Protein AF-A0A644ZXP4-F1 (afdb_monomer_lite)

pLDDT: mean 94.57, std 6.08, range [64.25, 98.81]

Organism: NCBI:txid1076179

Sequence (143 aa):
MRFCVENMYPWRTPAGEYQAYLPTWDPTDEPYEHLTLDLSHAATAQVRSLDLVRAWGDRLQHLHLTDGLGSFRDEHLAPGAGNQQAAEVLAHVLAHGYTGDLCLEMNTRSAGSRAGRERLLVDALAWTRDRVAASREVATRRS

Radius of gyration: 15.67 Å; chains: 1; bounding box: 42×40×40 Å

Structure (mmCIF, N/CA/C/O backbone):
data_AF-A0A644ZXP4-F1
#
_entry.id   AF-A0A644ZXP4-F1
#
loop_
_atom_site.group_PDB
_atom_site.id
_atom_site.type_symbol
_atom_site.label_atom_id
_atom_site.label_alt_id
_atom_site.label_comp_id
_atom_site.label_asym_id
_atom_site.label_entity_id
_atom_site.label_seq_id
_atom_site.pdbx_PDB_ins_code
_atom_site.Cartn_x
_atom_site.Cartn_y
_atom_site.Cartn_z
_atom_site.occupancy
_atom_site.B_iso_or_equiv
_atom_site.auth_seq_id
_atom_site.auth_comp_id
_atom_site.auth_asym_id
_atom_site.auth_atom_id
_atom_site.pdbx_PDB_model_num
ATOM 1 N N . MET A 1 1 ? -3.759 -12.521 18.458 1.00 78.56 1 MET A N 1
ATOM 2 C CA . MET A 1 1 ? -2.863 -12.490 17.283 1.00 78.56 1 MET A CA 1
ATOM 3 C C . MET A 1 1 ? -3.727 -12.737 16.058 1.00 78.56 1 MET A C 1
ATOM 5 O O . MET A 1 1 ? -4.546 -13.642 16.134 1.00 78.56 1 MET A O 1
ATOM 9 N N . ARG A 1 2 ? -3.615 -11.908 15.013 1.00 91.88 2 ARG A N 1
ATOM 10 C CA . ARG A 1 2 ? -4.359 -12.056 13.747 1.00 91.88 2 ARG A CA 1
ATOM 11 C C . ARG A 1 2 ? -3.446 -12.697 12.702 1.00 91.88 2 ARG A C 1
ATOM 13 O O . ARG A 1 2 ? -2.251 -12.412 12.703 1.00 91.88 2 ARG A O 1
ATOM 20 N N . PHE A 1 3 ? -4.004 -13.535 11.835 1.00 95.62 3 PHE A N 1
ATOM 21 C CA . PHE A 1 3 ? -3.316 -14.069 10.659 1.00 95.62 3 PHE A CA 1
ATOM 22 C C . PHE A 1 3 ? -3.970 -13.474 9.419 1.00 95.62 3 PHE A C 1
ATOM 24 O O . PHE A 1 3 ? -5.123 -13.788 9.139 1.00 95.62 3 PHE A O 1
ATOM 31 N N . CYS A 1 4 ? -3.251 -12.594 8.728 1.00 97.69 4 CYS A N 1
ATOM 32 C CA . CYS A 1 4 ? -3.745 -11.903 7.545 1.00 97.69 4 CYS A CA 1
ATOM 33 C C . CYS A 1 4 ? -3.147 -12.555 6.296 1.00 97.69 4 CYS A C 1
ATOM 35 O O . CYS A 1 4 ? -1.924 -12.632 6.181 1.00 97.69 4 CYS A O 1
ATOM 37 N N . VAL A 1 5 ? -3.995 -13.052 5.395 1.00 98.12 5 VAL A N 1
ATOM 38 C CA . VAL A 1 5 ? -3.545 -13.641 4.126 1.00 98.12 5 VAL A CA 1
ATOM 39 C C . VAL A 1 5 ? -3.383 -12.537 3.092 1.00 98.12 5 VAL A C 1
ATOM 41 O O . VAL A 1 5 ? -4.303 -11.757 2.862 1.00 98.12 5 VAL A O 1
ATOM 44 N N . GLU A 1 6 ? -2.202 -12.457 2.495 1.00 98.31 6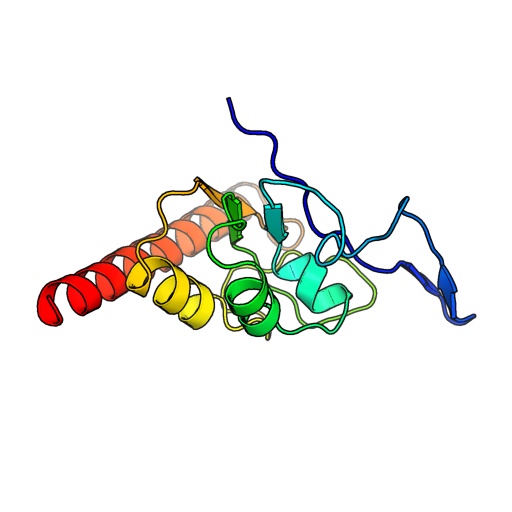 GLU A N 1
ATOM 45 C CA . GLU A 1 6 ? -1.842 -11.424 1.530 1.00 98.31 6 GLU A CA 1
ATOM 46 C C . GLU A 1 6 ? -2.302 -11.773 0.111 1.00 98.31 6 GLU A C 1
ATOM 48 O O . GLU A 1 6 ? -2.212 -12.935 -0.296 1.00 98.31 6 GLU A O 1
ATOM 53 N N . ASN A 1 7 ? -2.772 -10.783 -0.660 1.00 98.06 7 ASN A N 1
ATOM 54 C CA . ASN A 1 7 ? -2.868 -10.969 -2.108 1.00 98.06 7 ASN A CA 1
ATOM 55 C C . ASN A 1 7 ? -1.472 -11.061 -2.705 1.00 98.06 7 ASN A C 1
ATOM 57 O O . ASN A 1 7 ? -0.650 -10.175 -2.515 1.00 98.06 7 ASN A O 1
ATOM 61 N N . MET A 1 8 ? -1.240 -12.094 -3.498 1.00 96.44 8 MET A N 1
ATOM 62 C CA . MET A 1 8 ? -0.051 -12.197 -4.334 1.00 96.44 8 MET A CA 1
ATOM 63 C C . MET A 1 8 ? -0.364 -11.603 -5.715 1.00 96.44 8 MET A C 1
ATOM 65 O O . MET A 1 8 ? -1.253 -10.765 -5.874 1.00 96.44 8 MET A O 1
ATOM 69 N N . TYR A 1 9 ? 0.357 -12.040 -6.742 1.00 93.38 9 TYR A N 1
ATOM 70 C CA . TYR A 1 9 ? 0.155 -11.607 -8.120 1.00 93.38 9 TYR A CA 1
ATOM 71 C C . TYR A 1 9 ? 0.301 -12.782 -9.091 1.00 93.38 9 TYR A C 1
ATOM 73 O O . TYR A 1 9 ? 1.053 -13.718 -8.825 1.00 93.38 9 TYR A O 1
ATOM 81 N N . PRO A 1 10 ? -0.378 -12.769 -10.246 1.00 91.19 10 PRO A N 1
ATOM 82 C CA . PRO A 1 10 ? -0.187 -13.795 -11.260 1.00 91.19 10 PRO A CA 1
ATOM 83 C C . PRO A 1 10 ? 1.228 -13.717 -11.843 1.00 91.19 10 PRO A C 1
ATOM 85 O O . PRO A 1 10 ? 1.742 -12.639 -12.152 1.00 91.19 10 PRO A O 1
ATOM 88 N N . TRP A 1 11 ? 1.856 -14.873 -12.051 1.00 88.81 11 TRP A N 1
ATOM 89 C CA . TRP A 1 11 ? 3.129 -14.932 -12.762 1.00 88.81 11 TRP A CA 1
ATOM 90 C C . TRP A 1 11 ? 2.852 -14.890 -14.254 1.00 88.81 11 TRP A C 1
ATOM 92 O O . TRP A 1 11 ? 2.115 -15.729 -14.766 1.00 88.81 11 TRP A O 1
ATOM 102 N N . ARG A 1 12 ? 3.449 -13.936 -14.969 1.00 84.31 12 ARG A N 1
ATOM 103 C CA . ARG A 1 12 ? 3.250 -13.799 -16.416 1.00 84.31 12 ARG A CA 1
ATOM 104 C C . ARG A 1 12 ? 4.517 -14.107 -17.186 1.00 84.31 12 ARG A C 1
ATOM 106 O O . ARG A 1 12 ? 5.601 -13.626 -16.867 1.00 84.31 12 ARG A O 1
ATOM 113 N N . THR A 1 13 ? 4.349 -14.875 -18.251 1.00 78.56 13 THR A N 1
ATOM 114 C CA . THR A 1 13 ? 5.369 -15.135 -19.266 1.00 78.56 13 THR A CA 1
ATOM 115 C C . THR A 1 13 ? 4.815 -14.741 -20.635 1.00 78.56 13 THR A C 1
ATOM 117 O O . THR A 1 13 ? 3.598 -14.615 -20.785 1.00 78.56 13 THR A O 1
ATOM 120 N N . PRO A 1 14 ? 5.656 -14.609 -21.676 1.00 76.31 14 PRO A N 1
ATOM 121 C CA . PRO A 1 14 ? 5.156 -14.443 -23.041 1.00 76.31 14 PRO A CA 1
ATOM 122 C C . PRO A 1 14 ? 4.195 -15.558 -23.498 1.00 76.31 14 PRO A C 1
ATOM 124 O O . PRO A 1 14 ? 3.433 -15.348 -24.434 1.00 76.31 14 PRO A O 1
ATOM 127 N N . ALA A 1 15 ? 4.226 -16.730 -22.850 1.00 80.25 15 ALA A N 1
ATOM 128 C CA . ALA A 1 15 ? 3.370 -17.875 -23.156 1.00 80.25 15 ALA A CA 1
ATOM 129 C C . ALA A 1 15 ? 2.044 -17.898 -22.367 1.00 80.25 15 ALA A C 1
ATOM 131 O O . ALA A 1 15 ? 1.224 -18.781 -22.604 1.00 80.25 15 ALA A O 1
ATOM 132 N N . GLY A 1 16 ? 1.825 -16.953 -21.445 1.00 78.44 16 GLY A N 1
ATOM 133 C CA . GLY A 1 16 ? 0.605 -16.857 -20.640 1.00 78.44 16 GLY A CA 1
ATOM 134 C C . GLY A 1 16 ? 0.863 -16.691 -19.144 1.00 78.44 16 GLY A C 1
ATOM 135 O O . GLY A 1 16 ? 1.998 -16.469 -18.704 1.00 78.44 16 GLY A O 1
ATOM 136 N N . GLU A 1 17 ? -0.216 -16.788 -18.370 1.00 79.88 17 GLU A N 1
ATOM 137 C CA . GLU A 1 17 ? -0.194 -16.728 -16.907 1.00 79.88 17 GLU A CA 1
ATOM 138 C C . GLU A 1 17 ? 0.057 -18.117 -16.300 1.00 79.88 17 GLU A C 1
ATOM 140 O O . GLU A 1 17 ? -0.456 -19.127 -16.782 1.00 79.88 17 GLU A O 1
ATOM 145 N N . TYR A 1 18 ? 0.855 -18.167 -15.237 1.00 82.56 18 TYR A N 1
ATOM 146 C CA . TYR A 1 18 ? 1.196 -19.375 -14.496 1.00 82.56 18 TYR A CA 1
ATOM 147 C C . TYR A 1 18 ? 0.690 -19.267 -13.056 1.00 82.56 18 TYR A C 1
ATOM 149 O O . TYR A 1 18 ? 0.977 -18.295 -12.350 1.00 82.56 18 TYR A O 1
ATOM 157 N N . GLN A 1 19 ? -0.043 -20.286 -12.603 1.00 80.44 19 GLN A N 1
ATOM 158 C CA . GLN A 1 19 ? -0.540 -20.366 -11.233 1.00 80.44 19 GLN A CA 1
ATOM 159 C C . GLN A 1 19 ? 0.588 -20.807 -10.291 1.00 80.44 19 GLN A C 1
ATOM 161 O O . GLN A 1 19 ? 0.809 -21.993 -10.059 1.00 80.44 19 GLN A O 1
ATOM 166 N N . ALA A 1 20 ? 1.320 -19.828 -9.758 1.00 86.50 20 ALA A N 1
ATOM 167 C CA . ALA A 1 20 ? 2.410 -20.056 -8.808 1.00 86.50 20 ALA A CA 1
ATOM 168 C C . ALA A 1 20 ? 1.940 -20.202 -7.348 1.00 86.50 20 ALA A C 1
ATOM 170 O O . ALA A 1 20 ? 2.723 -20.621 -6.497 1.00 86.50 20 ALA A O 1
ATOM 171 N N . TYR A 1 21 ? 0.678 -19.867 -7.061 1.00 89.56 21 TYR A N 1
ATOM 172 C CA . TYR A 1 21 ? 0.118 -19.806 -5.712 1.00 89.56 21 TYR A CA 1
ATOM 173 C C . TYR A 1 21 ? -1.129 -20.682 -5.603 1.00 89.56 21 TYR A C 1
ATOM 175 O O . TYR A 1 21 ? -1.973 -20.695 -6.502 1.00 89.56 21 TYR A O 1
ATOM 183 N N . LEU A 1 22 ? -1.237 -21.403 -4.487 1.00 87.88 22 LEU A N 1
ATOM 184 C CA . LEU A 1 22 ? -2.412 -22.191 -4.127 1.00 87.88 22 LEU A CA 1
ATOM 185 C C . LEU A 1 22 ? -3.111 -21.560 -2.912 1.00 87.88 22 LEU A C 1
ATOM 187 O O . LEU A 1 22 ? -2.413 -21.136 -1.991 1.00 87.88 22 LEU A O 1
ATOM 191 N N . PRO A 1 23 ? -4.456 -21.561 -2.864 1.00 91.81 23 PRO A N 1
ATOM 192 C CA . PRO A 1 23 ? -5.363 -21.979 -3.941 1.00 91.81 23 PRO A CA 1
ATOM 193 C C . PRO A 1 23 ? -5.395 -20.981 -5.110 1.00 91.81 23 PRO A C 1
ATOM 195 O O . PRO A 1 23 ? -5.635 -21.377 -6.245 1.00 91.81 23 PRO A O 1
ATOM 198 N N . THR A 1 24 ? -5.085 -19.713 -4.853 1.00 93.25 24 THR A N 1
ATOM 199 C CA . THR A 1 24 ? -5.085 -18.615 -5.825 1.00 93.25 24 THR A CA 1
ATOM 200 C C . THR A 1 24 ? -4.150 -17.504 -5.333 1.00 93.25 24 THR A C 1
ATOM 202 O O . THR A 1 24 ? -3.733 -17.505 -4.176 1.00 93.25 24 THR A O 1
ATOM 205 N N . TRP A 1 25 ? -3.785 -16.571 -6.212 1.00 95.00 25 TRP A N 1
ATOM 206 C CA . TRP A 1 25 ? -3.067 -15.352 -5.827 1.00 95.00 25 TRP A CA 1
ATOM 207 C C . TRP A 1 25 ? -4.005 -14.293 -5.223 1.00 95.00 25 TRP A C 1
ATOM 209 O O . TRP A 1 25 ? -3.537 -13.431 -4.485 1.00 95.00 25 TRP A O 1
ATOM 219 N N . ASP A 1 26 ? -5.305 -14.357 -5.531 1.00 96.44 26 ASP A N 1
ATOM 220 C CA . ASP A 1 26 ? -6.330 -13.431 -5.042 1.00 96.44 26 ASP A CA 1
ATOM 221 C C . ASP A 1 26 ? -7.182 -14.093 -3.944 1.00 96.44 26 ASP A C 1
ATOM 223 O O . ASP A 1 26 ? -8.039 -14.918 -4.262 1.00 96.44 26 ASP A O 1
ATOM 227 N N . PRO A 1 27 ? -6.998 -13.747 -2.659 1.00 97.31 27 PRO A N 1
ATOM 228 C CA . PRO A 1 27 ? -7.737 -14.352 -1.556 1.00 97.31 27 PRO A CA 1
ATOM 229 C C . PRO A 1 27 ? -9.162 -13.793 -1.383 1.00 97.31 27 PRO A C 1
ATOM 231 O O . PRO A 1 27 ? -9.807 -14.107 -0.379 1.00 97.31 27 PRO A O 1
ATOM 234 N N . THR A 1 28 ? -9.664 -12.956 -2.304 1.00 97.44 28 THR A N 1
ATOM 235 C CA . THR A 1 28 ? -10.973 -12.285 -2.184 1.00 97.44 28 THR A CA 1
ATOM 236 C C . THR A 1 28 ? -12.108 -13.262 -1.873 1.00 97.44 28 THR A C 1
ATOM 238 O O . THR A 1 28 ? -12.856 -13.037 -0.917 1.00 97.44 28 THR A O 1
ATOM 241 N N . ASP A 1 29 ? -12.197 -14.362 -2.621 1.00 96.88 29 ASP A N 1
ATOM 242 C CA . ASP A 1 29 ? -13.276 -15.353 -2.493 1.00 96.88 29 ASP A CA 1
ATOM 243 C C . ASP A 1 29 ? -12.950 -16.487 -1.504 1.00 96.88 29 ASP A C 1
ATOM 245 O O . ASP A 1 29 ? -13.779 -17.362 -1.248 1.00 96.88 29 ASP A O 1
ATOM 249 N N . GLU A 1 30 ? -11.754 -16.470 -0.913 1.00 97.25 30 GLU A N 1
ATOM 250 C CA . GLU A 1 30 ? -11.313 -17.489 0.037 1.00 97.25 30 GLU A CA 1
ATOM 251 C C . GLU A 1 30 ? -11.859 -17.215 1.450 1.00 97.25 30 GLU A C 1
ATOM 253 O O . GLU A 1 30 ? -12.013 -16.053 1.846 1.00 97.25 30 GLU A O 1
ATOM 258 N N . PRO A 1 31 ? -12.112 -18.253 2.273 1.00 96.44 31 PRO A N 1
ATOM 259 C CA . PRO A 1 31 ? -12.764 -18.125 3.580 1.00 96.44 31 PRO A CA 1
ATOM 260 C C . PRO A 1 31 ? -11.820 -17.618 4.693 1.00 96.44 31 PRO A C 1
ATOM 262 O O . PRO A 1 31 ? -11.917 -18.045 5.844 1.00 96.44 31 PRO A O 1
ATOM 265 N N . TYR A 1 32 ? -10.889 -16.718 4.368 1.00 97.12 32 TYR A N 1
ATOM 266 C CA . TYR A 1 32 ? -9.978 -16.105 5.334 1.00 97.12 32 TYR A CA 1
ATOM 267 C C . TYR A 1 32 ? -10.626 -14.911 6.038 1.00 97.12 32 TYR A C 1
ATOM 269 O O . TYR A 1 32 ? -11.163 -14.004 5.395 1.00 97.12 32 TYR A O 1
ATOM 277 N N . GLU A 1 33 ? -10.527 -14.897 7.367 1.00 97.25 33 GLU A N 1
ATOM 278 C CA . GLU A 1 33 ? -11.112 -13.856 8.220 1.00 97.25 33 GLU A CA 1
ATOM 279 C C . GLU A 1 33 ? -10.402 -12.504 8.075 1.00 97.25 33 GLU A C 1
ATOM 281 O O . GLU A 1 33 ? -11.042 -11.454 8.119 1.00 97.25 33 GLU A O 1
ATOM 286 N N . HIS A 1 34 ? -9.081 -12.522 7.895 1.00 98.31 34 HIS A N 1
ATOM 287 C CA . HIS A 1 34 ? -8.266 -11.318 7.799 1.00 98.31 34 HIS A CA 1
ATOM 288 C C . HIS A 1 34 ? -7.372 -11.371 6.566 1.00 98.31 34 HIS A C 1
ATOM 290 O O . HIS A 1 34 ? -6.790 -12.412 6.250 1.00 98.31 34 HIS A O 1
ATOM 296 N N . LEU A 1 35 ? -7.237 -10.230 5.904 1.00 98.62 35 LEU A N 1
ATOM 297 C CA . LEU A 1 35 ? -6.502 -10.074 4.660 1.00 98.62 35 LEU A CA 1
ATOM 298 C C . LEU A 1 35 ? -5.465 -8.955 4.774 1.00 98.62 35 LEU A C 1
ATOM 300 O O . LEU A 1 35 ? -5.685 -7.949 5.465 1.00 98.62 35 LEU A O 1
ATOM 304 N N . THR A 1 36 ? -4.346 -9.159 4.081 1.00 98.69 36 THR A N 1
ATOM 305 C CA . THR A 1 36 ? -3.322 -8.144 3.830 1.00 98.69 36 THR A CA 1
ATOM 306 C C . THR A 1 36 ? -3.451 -7.669 2.393 1.00 98.69 36 THR A C 1
ATOM 308 O O . THR A 1 36 ? -3.462 -8.495 1.482 1.00 98.69 36 THR A O 1
ATOM 311 N N . LEU A 1 37 ? -3.553 -6.358 2.182 1.00 98.81 37 LEU A N 1
ATOM 312 C CA . LEU A 1 37 ? -3.476 -5.786 0.839 1.00 98.81 37 LEU A CA 1
ATOM 313 C C . LEU A 1 37 ? -2.066 -5.269 0.573 1.00 98.81 37 LEU A C 1
ATOM 315 O O . LEU A 1 37 ? -1.623 -4.368 1.282 1.00 98.81 37 LEU A O 1
ATOM 319 N N . ASP A 1 38 ? -1.428 -5.763 -0.484 1.00 98.75 38 ASP A N 1
ATOM 320 C CA . ASP A 1 38 ? -0.251 -5.144 -1.094 1.00 98.75 38 ASP A CA 1
ATOM 321 C C . ASP A 1 38 ? -0.617 -4.470 -2.424 1.00 98.75 38 ASP A C 1
ATOM 323 O O . ASP A 1 38 ? -1.176 -5.090 -3.343 1.00 98.75 38 ASP A O 1
ATOM 327 N N . LEU A 1 39 ? -0.312 -3.171 -2.524 1.00 98.75 39 LEU A N 1
ATOM 328 C CA . LEU A 1 39 ? -0.677 -2.354 -3.684 1.00 98.75 39 LEU A CA 1
ATOM 329 C C . LEU A 1 39 ? 0.152 -2.692 -4.930 1.00 98.75 39 LEU A C 1
ATOM 331 O O . LEU A 1 39 ? -0.351 -2.612 -6.048 1.00 98.75 39 LEU A O 1
ATOM 335 N N . SER A 1 40 ? 1.406 -3.099 -4.772 1.00 98.19 40 SER A N 1
ATOM 336 C CA . SER A 1 40 ? 2.292 -3.467 -5.874 1.00 98.19 40 SER A CA 1
ATOM 337 C C . SER A 1 40 ? 1.908 -4.821 -6.462 1.00 98.19 40 SER A C 1
ATOM 339 O O . SER A 1 40 ? 1.943 -4.997 -7.684 1.00 98.19 40 SER A O 1
ATOM 341 N N . HIS A 1 41 ? 1.422 -5.738 -5.625 1.00 98.25 41 HIS A N 1
ATOM 342 C CA . HIS A 1 41 ? 0.820 -6.987 -6.068 1.00 98.25 41 HIS A CA 1
ATOM 343 C C . HIS A 1 41 ? -0.487 -6.729 -6.826 1.00 98.25 41 HIS A C 1
ATOM 345 O O . HIS A 1 41 ? -0.674 -7.275 -7.913 1.00 98.25 41 HIS A O 1
ATOM 351 N N . ALA A 1 42 ? -1.349 -5.831 -6.330 1.00 98.19 42 ALA A N 1
ATOM 352 C CA . ALA A 1 42 ? -2.552 -5.409 -7.053 1.00 98.19 42 ALA A CA 1
ATOM 353 C C . ALA A 1 42 ? -2.203 -4.777 -8.414 1.00 98.19 42 ALA A C 1
ATOM 355 O O . ALA A 1 42 ? -2.789 -5.144 -9.436 1.00 98.19 42 ALA A O 1
ATOM 356 N N . ALA A 1 43 ? -1.182 -3.911 -8.457 1.00 97.75 43 ALA A N 1
ATOM 357 C CA . ALA A 1 43 ? -0.668 -3.347 -9.702 1.00 97.75 43 ALA A CA 1
ATOM 358 C C . ALA A 1 43 ? -0.219 -4.444 -10.664 1.00 97.75 43 ALA A C 1
ATOM 360 O O . ALA A 1 43 ? -0.655 -4.472 -11.815 1.00 97.75 43 ALA A O 1
ATOM 361 N N . THR A 1 44 ? 0.621 -5.365 -10.184 1.00 96.06 44 THR A N 1
ATOM 362 C CA . THR A 1 44 ? 1.131 -6.494 -10.966 1.00 96.06 44 THR A CA 1
ATOM 363 C C . THR A 1 44 ? -0.022 -7.356 -11.458 1.00 96.06 44 THR A C 1
ATOM 365 O O . THR A 1 44 ? -0.019 -7.750 -12.613 1.00 96.06 44 THR A O 1
ATOM 368 N N . ALA A 1 45 ? -1.069 -7.577 -10.665 1.00 95.19 45 ALA A N 1
ATOM 369 C CA . ALA A 1 45 ? -2.279 -8.282 -11.079 1.00 95.19 45 ALA A CA 1
ATOM 370 C C . ALA A 1 45 ? -3.165 -7.500 -12.066 1.00 95.19 45 ALA A C 1
ATOM 372 O O . ALA A 1 45 ? -4.085 -8.081 -12.635 1.00 95.19 45 ALA A O 1
ATOM 373 N N . GLN A 1 46 ? -2.856 -6.228 -12.341 1.00 95.44 46 GLN A N 1
ATOM 374 C CA . GLN A 1 46 ? -3.675 -5.293 -13.123 1.00 95.44 46 GLN A CA 1
ATOM 375 C C . GLN A 1 46 ? -5.054 -5.036 -12.500 1.00 95.44 46 GLN A C 1
ATOM 377 O O . GLN A 1 46 ? -6.029 -4.738 -13.192 1.00 95.44 46 GLN A O 1
ATOM 382 N N . VAL A 1 47 ? -5.116 -5.115 -11.173 1.00 97.19 47 VAL A N 1
ATOM 383 C CA . VAL A 1 47 ? -6.288 -4.807 -10.358 1.00 97.19 47 VAL A CA 1
ATOM 384 C C . VAL A 1 47 ? -6.086 -3.444 -9.707 1.00 97.19 47 VAL A C 1
ATOM 386 O O . VAL A 1 47 ? -4.970 -3.043 -9.378 1.00 97.19 47 VAL A O 1
ATOM 389 N N . ARG A 1 48 ? -7.172 -2.691 -9.523 1.00 98.31 48 ARG A N 1
ATOM 390 C CA . ARG A 1 48 ? -7.106 -1.427 -8.787 1.00 98.31 48 ARG A CA 1
ATOM 391 C C . ARG A 1 48 ? -7.174 -1.711 -7.297 1.00 98.31 48 ARG A C 1
ATOM 393 O O . ARG A 1 48 ? -8.174 -2.239 -6.818 1.00 98.31 48 ARG A O 1
ATOM 400 N N . SER A 1 49 ? -6.181 -1.244 -6.555 1.00 98.69 49 SER A N 1
ATOM 401 C CA . SER A 1 49 ? -6.158 -1.357 -5.094 1.00 98.69 49 SER A CA 1
ATOM 402 C C . SER A 1 49 ? -7.435 -0.862 -4.398 1.00 98.69 49 SER A C 1
ATOM 404 O O . SER A 1 49 ? -7.931 -1.510 -3.482 1.00 98.69 49 SER A O 1
ATOM 406 N N . LEU A 1 50 ? -8.028 0.250 -4.857 1.00 98.50 50 LEU A N 1
ATOM 407 C CA . LEU A 1 50 ? -9.286 0.766 -4.294 1.00 98.50 50 LEU A CA 1
ATOM 408 C C . LEU A 1 50 ? -10.469 -0.201 -4.426 1.00 98.50 50 LEU A C 1
ATOM 410 O O . LEU A 1 50 ? -11.381 -0.137 -3.603 1.00 98.50 50 LEU A O 1
ATOM 414 N N . ASP A 1 51 ? -10.484 -1.062 -5.444 1.00 98.62 51 ASP A N 1
ATOM 415 C CA . ASP A 1 51 ? -11.557 -2.045 -5.607 1.00 98.62 51 ASP A CA 1
ATOM 416 C C . ASP A 1 51 ? -11.416 -3.163 -4.573 1.00 98.62 51 ASP A C 1
ATOM 418 O O . ASP A 1 51 ? -12.406 -3.513 -3.934 1.00 98.62 51 ASP A O 1
ATOM 422 N N . LEU A 1 52 ? -10.187 -3.627 -4.317 1.00 98.69 52 LEU A N 1
ATOM 423 C CA . LEU A 1 52 ? -9.895 -4.611 -3.268 1.00 98.69 52 LEU A CA 1
ATOM 424 C C . LEU A 1 52 ? -10.206 -4.061 -1.874 1.00 98.69 52 LEU A C 1
ATOM 426 O O . LEU A 1 52 ? -10.900 -4.713 -1.101 1.00 98.69 52 LEU A O 1
ATOM 430 N N . VAL A 1 53 ? -9.789 -2.826 -1.573 1.00 98.38 53 VAL A N 1
ATOM 431 C CA . VAL A 1 53 ? -10.109 -2.166 -0.294 1.00 98.38 53 VAL A CA 1
ATOM 432 C C . VAL A 1 53 ? -11.617 -2.152 -0.034 1.00 98.38 53 VAL A C 1
ATOM 434 O O . VAL A 1 53 ? -12.064 -2.477 1.065 1.00 98.38 53 VAL A O 1
ATOM 437 N N . ARG A 1 54 ? -12.411 -1.787 -1.047 1.00 97.94 54 ARG A N 1
ATOM 438 C CA . ARG A 1 54 ? -13.875 -1.730 -0.935 1.00 97.94 54 ARG A CA 1
ATOM 439 C C . ARG A 1 54 ? -14.499 -3.115 -0.813 1.00 97.94 54 ARG A C 1
ATOM 441 O O . ARG A 1 54 ? -15.457 -3.269 -0.065 1.00 97.94 54 ARG A O 1
ATOM 448 N N . ALA A 1 55 ? -13.984 -4.091 -1.557 1.00 98.06 55 ALA A N 1
ATOM 449 C CA . ALA A 1 55 ? -14.492 -5.456 -1.546 1.00 98.06 55 ALA A CA 1
ATOM 450 C C . ALA A 1 55 ? -14.210 -6.163 -0.214 1.00 98.06 55 ALA A C 1
ATOM 452 O O . ALA A 1 55 ? -15.061 -6.891 0.291 1.00 98.06 55 ALA A O 1
ATOM 453 N N . TRP A 1 56 ? -13.028 -5.951 0.363 1.00 98.19 56 TRP A N 1
ATOM 454 C CA . TRP A 1 56 ? -12.606 -6.654 1.572 1.00 98.19 56 TRP A CA 1
ATOM 455 C C . TRP A 1 56 ? -13.162 -6.025 2.846 1.00 98.19 56 TRP A C 1
ATOM 457 O O . TRP A 1 56 ? -13.425 -6.753 3.802 1.00 98.19 56 TRP A O 1
ATOM 467 N N . GLY A 1 57 ? -13.374 -4.704 2.861 1.00 96.81 57 GLY A N 1
ATOM 468 C CA . GLY A 1 57 ? -13.979 -3.999 3.993 1.00 96.81 57 GLY A CA 1
ATOM 469 C C . GLY A 1 57 ? -13.303 -4.365 5.316 1.00 96.81 57 GLY A C 1
ATOM 470 O O . GLY A 1 57 ? -12.081 -4.300 5.432 1.00 96.81 57 GLY A O 1
ATOM 471 N N . ASP A 1 58 ? -14.089 -4.829 6.287 1.00 96.25 58 ASP A N 1
ATOM 472 C CA . ASP A 1 58 ? -13.607 -5.201 7.623 1.00 96.25 58 ASP A CA 1
ATOM 473 C C . ASP A 1 58 ? -12.622 -6.385 7.632 1.00 96.25 58 ASP A C 1
ATOM 475 O O . ASP A 1 58 ? -11.897 -6.574 8.611 1.00 96.25 58 ASP A O 1
ATOM 479 N N . ARG A 1 59 ? -12.550 -7.184 6.555 1.00 97.88 59 ARG A N 1
ATOM 480 C CA . ARG A 1 59 ? -11.542 -8.252 6.425 1.00 97.88 59 ARG A CA 1
ATOM 481 C C . ARG A 1 59 ? -10.147 -7.681 6.197 1.00 97.88 59 ARG A C 1
ATOM 483 O O . ARG A 1 59 ? -9.171 -8.335 6.555 1.00 97.88 59 ARG A O 1
ATOM 490 N N . LEU A 1 60 ? -10.024 -6.480 5.629 1.00 98.44 60 LEU A N 1
ATOM 491 C CA . LEU A 1 60 ? -8.733 -5.814 5.488 1.00 98.44 60 LEU A CA 1
ATOM 492 C C . LEU A 1 60 ? -8.231 -5.424 6.882 1.00 98.44 60 LEU A C 1
ATOM 494 O O . LEU A 1 60 ? -8.815 -4.575 7.552 1.00 98.44 60 LEU A O 1
ATOM 498 N N . GLN A 1 61 ? -7.146 -6.056 7.325 1.00 98.19 61 GLN A N 1
ATOM 499 C CA . GLN A 1 61 ? -6.572 -5.845 8.661 1.00 98.19 61 GLN A CA 1
ATOM 500 C C . GLN A 1 61 ? -5.072 -5.536 8.624 1.00 98.19 61 GLN A C 1
ATOM 502 O O . GLN A 1 61 ? -4.500 -5.186 9.658 1.00 98.19 61 GLN A O 1
ATOM 507 N N . HIS A 1 62 ? -4.441 -5.651 7.455 1.00 98.50 62 HIS A N 1
ATOM 508 C CA . HIS A 1 62 ? -3.066 -5.230 7.220 1.00 98.50 62 HIS A CA 1
ATOM 509 C C . HIS A 1 62 ? -2.966 -4.592 5.825 1.00 98.50 62 HIS A C 1
ATOM 511 O O . HIS A 1 62 ? -3.526 -5.100 4.858 1.00 98.50 62 HIS A O 1
ATOM 517 N N . LEU A 1 63 ? -2.271 -3.467 5.706 1.00 98.50 63 LEU A N 1
ATOM 518 C CA . LEU A 1 63 ? -2.031 -2.780 4.442 1.00 98.50 63 LEU A CA 1
ATOM 519 C C . LEU A 1 63 ? -0.527 -2.579 4.249 1.00 98.50 63 LEU A C 1
ATOM 521 O O . LEU A 1 63 ? 0.096 -1.850 5.021 1.00 98.50 63 LEU A O 1
ATOM 525 N N . HIS A 1 64 ? 0.043 -3.201 3.222 1.00 98.75 64 HIS A N 1
ATOM 526 C CA . HIS A 1 64 ? 1.366 -2.871 2.709 1.00 98.75 64 HIS A CA 1
ATOM 527 C C . HIS A 1 64 ? 1.221 -1.696 1.740 1.00 98.75 64 HIS A C 1
ATOM 529 O O . HIS A 1 64 ? 0.711 -1.801 0.623 1.00 98.75 64 HIS A O 1
ATOM 535 N N . LEU A 1 65 ? 1.608 -0.519 2.219 1.00 98.50 65 LEU A N 1
ATOM 536 C CA . LEU A 1 65 ? 1.562 0.725 1.480 1.00 98.50 65 LEU A CA 1
ATOM 537 C C . LEU A 1 65 ? 2.779 0.817 0.565 1.00 98.50 65 LEU A C 1
ATOM 539 O O . LEU A 1 65 ? 3.873 1.210 0.976 1.00 98.50 65 LEU A O 1
ATOM 543 N N . THR A 1 66 ? 2.537 0.462 -0.685 1.00 98.31 66 THR A N 1
A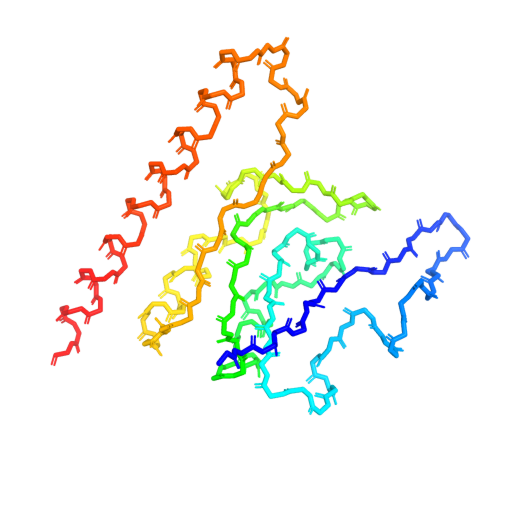TOM 544 C CA . THR A 1 66 ? 3.513 0.425 -1.772 1.00 98.31 66 THR A CA 1
ATOM 545 C C . THR A 1 66 ? 2.921 1.163 -2.985 1.00 98.31 66 THR A C 1
ATOM 547 O O . THR A 1 66 ? 1.931 1.892 -2.859 1.00 98.31 66 THR A O 1
ATOM 550 N N . ASP A 1 67 ? 3.508 1.032 -4.169 1.00 98.31 67 ASP A N 1
ATOM 551 C CA . ASP A 1 67 ? 2.854 1.391 -5.430 1.00 98.31 67 ASP A CA 1
ATOM 552 C C . ASP A 1 67 ? 3.428 0.546 -6.577 1.00 98.31 67 ASP A C 1
ATOM 554 O O . ASP A 1 67 ? 4.431 -0.156 -6.426 1.00 98.31 67 ASP A O 1
ATOM 558 N N . GLY A 1 68 ? 2.822 0.635 -7.754 1.00 97.81 68 GLY A N 1
ATOM 559 C CA . GLY A 1 68 ? 3.301 -0.052 -8.948 1.00 97.81 68 GLY A CA 1
ATOM 560 C C . GLY A 1 68 ? 2.698 0.526 -10.220 1.00 97.81 68 GLY A C 1
ATOM 561 O O . GLY A 1 68 ? 1.699 1.238 -10.178 1.00 97.81 68 GLY A O 1
ATOM 562 N N . LEU A 1 69 ? 3.314 0.234 -11.364 1.00 96.75 69 LEU A N 1
ATOM 563 C CA . LEU A 1 69 ? 2.811 0.620 -12.688 1.00 96.75 69 LEU A CA 1
ATOM 564 C C . LEU A 1 69 ? 2.104 -0.540 -13.400 1.00 96.75 69 LEU A C 1
ATOM 566 O O . LEU A 1 69 ? 1.495 -0.338 -14.451 1.00 96.75 69 LEU A O 1
ATOM 570 N N . GLY A 1 70 ? 2.155 -1.738 -12.817 1.00 94.31 70 GLY A N 1
ATOM 571 C CA . GLY A 1 70 ? 1.538 -2.948 -13.354 1.00 94.31 70 GLY A CA 1
ATOM 572 C C . GLY A 1 70 ? 2.393 -3.643 -14.402 1.00 94.31 70 GLY A C 1
ATOM 573 O O . GLY A 1 70 ? 1.876 -4.232 -15.354 1.00 94.31 70 GLY A O 1
ATOM 574 N N . SER A 1 71 ? 3.716 -3.557 -14.242 1.00 91.12 71 SER A N 1
ATOM 575 C CA . SER A 1 71 ? 4.636 -4.382 -15.019 1.00 91.12 71 SER A CA 1
ATOM 576 C C . SER A 1 71 ? 4.463 -5.873 -14.676 1.00 91.12 71 SER A C 1
ATOM 578 O O . SER A 1 71 ? 3.808 -6.235 -13.706 1.00 91.12 71 SER A O 1
ATOM 580 N N . PHE A 1 72 ? 5.090 -6.766 -15.446 1.00 88.50 72 PHE A N 1
ATOM 581 C CA . PHE A 1 72 ? 5.138 -8.200 -15.112 1.00 88.50 72 PHE A CA 1
ATOM 582 C C . PHE A 1 72 ? 6.039 -8.514 -13.906 1.00 88.50 72 PHE A C 1
ATOM 584 O O . PHE A 1 72 ? 6.166 -9.672 -13.512 1.00 88.50 72 PHE A O 1
ATOM 591 N N . ARG A 1 73 ? 6.732 -7.504 -13.376 1.00 89.00 73 ARG A N 1
ATOM 592 C CA . ARG A 1 73 ? 7.545 -7.599 -12.173 1.00 89.00 73 ARG A CA 1
ATOM 593 C C . ARG A 1 73 ? 6.819 -6.921 -11.038 1.00 89.00 73 ARG A C 1
ATOM 595 O O . ARG A 1 73 ? 6.192 -5.884 -11.221 1.00 89.00 73 ARG A O 1
ATOM 602 N N . ASP A 1 74 ? 7.071 -7.472 -9.876 1.00 93.06 74 ASP A N 1
ATOM 603 C CA . ASP A 1 74 ? 6.709 -6.894 -8.612 1.00 93.06 74 ASP A CA 1
ATOM 604 C C . ASP A 1 74 ? 7.628 -5.700 -8.275 1.00 93.06 74 ASP A C 1
ATOM 606 O O . ASP A 1 74 ? 8.802 -5.855 -7.924 1.00 93.06 74 ASP A O 1
ATOM 610 N N . GLU A 1 75 ? 7.137 -4.487 -8.542 1.00 94.94 75 GLU A N 1
ATOM 611 C CA . GLU A 1 75 ? 7.958 -3.269 -8.583 1.00 94.94 75 GLU A CA 1
ATOM 612 C C . GLU A 1 75 ? 8.209 -2.650 -7.208 1.00 94.94 75 GLU A C 1
ATOM 614 O O . GLU A 1 75 ? 9.298 -2.107 -6.992 1.00 94.94 75 GLU A O 1
ATOM 619 N N . HIS A 1 76 ? 7.223 -2.722 -6.304 1.00 97.62 76 HIS A N 1
ATOM 620 C CA . HIS A 1 76 ? 7.276 -2.115 -4.971 1.00 97.62 76 HIS A CA 1
ATOM 621 C C . HIS A 1 76 ? 7.782 -0.659 -5.000 1.00 97.62 76 HIS A C 1
ATOM 623 O O . HIS A 1 76 ? 8.766 -0.295 -4.350 1.00 97.62 76 HIS A O 1
ATOM 629 N N . LEU A 1 77 ? 7.162 0.194 -5.815 1.00 97.94 77 LEU A N 1
ATOM 630 C CA . LEU A 1 77 ? 7.525 1.610 -5.884 1.00 97.94 77 LEU A CA 1
ATOM 631 C C . LEU A 1 77 ? 7.161 2.332 -4.576 1.00 97.94 77 LEU A C 1
ATOM 633 O O . LEU A 1 77 ? 6.365 1.851 -3.772 1.00 97.94 77 LEU A O 1
ATOM 637 N N . ALA A 1 78 ? 7.739 3.519 -4.368 1.00 97.69 78 ALA A N 1
ATOM 638 C CA . ALA A 1 78 ? 7.303 4.399 -3.286 1.00 97.69 78 ALA A CA 1
ATOM 639 C C . ALA A 1 78 ? 5.811 4.756 -3.457 1.00 97.69 78 ALA A C 1
ATOM 641 O O . ALA A 1 78 ? 5.375 4.969 -4.593 1.00 97.69 78 ALA A O 1
ATOM 642 N N . PRO A 1 79 ? 5.038 4.896 -2.367 1.00 97.75 79 PRO A N 1
ATOM 643 C CA . PRO A 1 79 ? 3.630 5.260 -2.465 1.00 97.75 79 PRO A CA 1
ATOM 644 C C . PRO A 1 79 ? 3.443 6.605 -3.181 1.00 97.75 79 PRO A C 1
ATOM 646 O O . PRO A 1 79 ? 4.087 7.603 -2.849 1.00 97.75 79 PRO A O 1
ATOM 649 N N . GLY A 1 80 ? 2.564 6.624 -4.186 1.00 96.44 80 GLY A N 1
ATOM 650 C CA . GLY A 1 80 ? 2.317 7.782 -5.048 1.00 96.44 80 GLY A CA 1
ATOM 651 C C . GLY A 1 80 ? 3.246 7.889 -6.261 1.00 96.44 80 GLY A C 1
ATOM 652 O O . GLY A 1 80 ? 3.120 8.848 -7.021 1.00 96.44 80 GLY A O 1
ATOM 653 N N . ALA A 1 81 ? 4.171 6.945 -6.452 1.00 97.00 81 ALA A N 1
ATOM 654 C CA . ALA A 1 81 ? 5.037 6.885 -7.632 1.00 97.00 81 ALA A CA 1
ATOM 655 C C . ALA A 1 81 ? 4.505 5.953 -8.739 1.00 97.00 81 ALA A C 1
ATOM 657 O O . ALA A 1 81 ? 5.120 5.869 -9.803 1.00 97.00 81 ALA A O 1
ATOM 658 N N . GLY A 1 82 ? 3.396 5.251 -8.497 1.00 97.44 82 GLY A N 1
ATOM 659 C CA . GLY A 1 82 ? 2.750 4.359 -9.457 1.00 97.44 82 GLY A CA 1
ATOM 660 C C . GLY A 1 82 ? 1.324 4.796 -9.793 1.00 97.44 82 GLY A C 1
ATOM 661 O O . GLY A 1 82 ? 1.000 5.985 -9.796 1.00 97.44 82 GLY A O 1
ATOM 662 N N . ASN A 1 83 ? 0.473 3.831 -10.142 1.00 97.81 83 ASN A N 1
ATOM 663 C CA . ASN A 1 83 ? -0.907 4.061 -10.574 1.00 97.81 83 ASN A CA 1
ATOM 664 C C . ASN A 1 83 ? -1.965 3.490 -9.615 1.00 97.81 83 ASN A C 1
ATOM 666 O O . ASN A 1 83 ? -3.147 3.471 -9.962 1.00 97.81 83 ASN A O 1
ATOM 670 N N . GLN A 1 84 ? -1.574 3.069 -8.409 1.00 98.50 84 GLN A N 1
ATOM 671 C CA . GLN A 1 84 ? -2.476 2.411 -7.458 1.00 98.50 84 GLN A CA 1
ATOM 672 C C . GLN A 1 84 ? -3.224 3.359 -6.524 1.00 98.50 84 GLN A C 1
ATOM 674 O O . GLN A 1 84 ? -4.020 2.905 -5.704 1.00 98.50 84 GLN A O 1
ATOM 679 N N . GLN A 1 85 ? -3.028 4.673 -6.683 1.00 98.19 85 GLN A N 1
ATOM 680 C CA . GLN A 1 85 ? -3.764 5.701 -5.937 1.00 98.19 85 GLN A CA 1
ATOM 681 C C . GLN A 1 85 ? -3.584 5.535 -4.417 1.00 98.19 85 GLN A C 1
ATOM 683 O O . GLN A 1 85 ? -4.539 5.538 -3.640 1.00 98.19 85 GLN A O 1
ATOM 688 N N . ALA A 1 86 ? -2.331 5.357 -3.982 1.00 98.31 86 ALA A N 1
ATOM 689 C CA . ALA A 1 86 ? -1.984 5.071 -2.589 1.00 98.31 86 ALA A CA 1
ATOM 690 C C . ALA A 1 86 ? -2.528 6.122 -1.595 1.00 98.31 86 ALA A C 1
ATOM 692 O O . ALA A 1 86 ? -2.892 5.794 -0.465 1.00 98.31 86 ALA A O 1
ATOM 693 N N . ALA A 1 87 ? -2.623 7.391 -2.010 1.00 98.06 87 ALA A N 1
ATOM 694 C CA . ALA A 1 87 ? -3.168 8.460 -1.176 1.00 98.06 87 ALA A CA 1
ATOM 695 C C . ALA A 1 87 ? -4.683 8.306 -0.971 1.00 98.06 87 ALA A C 1
ATOM 697 O O . ALA A 1 87 ? -5.183 8.471 0.140 1.00 98.06 87 ALA A O 1
ATOM 698 N N . GLU A 1 88 ? -5.406 7.961 -2.031 1.00 98.31 88 GLU A N 1
ATOM 699 C CA . GLU A 1 88 ? -6.841 7.715 -2.026 1.00 98.31 88 GLU A CA 1
ATOM 700 C C . GLU A 1 88 ? -7.185 6.435 -1.262 1.00 98.31 88 GLU A C 1
ATOM 702 O O . GLU A 1 88 ? -8.172 6.419 -0.528 1.00 98.31 88 GLU A O 1
ATOM 707 N N . VAL A 1 89 ? -6.356 5.391 -1.378 1.00 98.38 89 VAL A N 1
ATOM 708 C CA . VAL A 1 89 ? -6.451 4.171 -0.562 1.00 98.38 89 VAL A CA 1
ATOM 709 C C . VAL A 1 89 ? -6.357 4.519 0.924 1.00 98.38 89 VAL A C 1
ATOM 711 O O . VAL A 1 89 ? -7.269 4.181 1.679 1.00 98.38 89 VAL A O 1
ATOM 714 N N . LEU A 1 90 ? -5.317 5.257 1.337 1.00 97.62 90 LEU A N 1
ATOM 715 C CA . LEU A 1 90 ? -5.156 5.710 2.724 1.00 97.62 90 LEU A CA 1
ATOM 716 C C . LEU A 1 90 ? -6.346 6.542 3.205 1.00 97.62 90 LEU A C 1
ATOM 718 O O . LEU A 1 90 ? -6.882 6.295 4.287 1.00 97.62 90 LEU A O 1
ATOM 722 N N . ALA A 1 91 ? -6.770 7.520 2.404 1.00 97.25 91 ALA A N 1
ATOM 723 C CA . ALA A 1 91 ? -7.900 8.371 2.743 1.00 97.25 91 ALA A CA 1
ATOM 724 C C . ALA A 1 91 ? -9.186 7.551 2.910 1.00 97.25 91 ALA A C 1
ATOM 726 O O . ALA A 1 91 ? -9.947 7.790 3.848 1.00 97.25 91 ALA A O 1
ATOM 727 N N . HIS A 1 92 ? -9.413 6.565 2.038 1.00 97.19 92 HIS A N 1
ATOM 728 C CA . HIS A 1 92 ? -10.575 5.692 2.109 1.00 97.19 92 HIS A CA 1
ATOM 729 C C . HIS A 1 92 ? -10.565 4.845 3.383 1.00 97.19 92 HIS A C 1
ATOM 731 O O . HIS A 1 92 ? -11.521 4.929 4.149 1.00 97.19 92 HIS A O 1
ATOM 737 N N . VAL A 1 93 ? -9.503 4.076 3.650 1.00 96.75 93 VAL A N 1
ATOM 738 C CA . VAL A 1 93 ? -9.474 3.178 4.821 1.00 96.75 93 VAL A CA 1
ATOM 739 C C . VAL A 1 93 ? -9.583 3.962 6.133 1.00 96.75 93 VAL A C 1
ATOM 741 O O . VAL A 1 93 ? -10.349 3.589 7.019 1.00 96.75 93 VAL A O 1
ATOM 744 N N . LEU A 1 94 ? -8.905 5.110 6.242 1.00 95.62 94 LEU A N 1
ATOM 745 C CA . LEU A 1 94 ? -8.956 5.943 7.446 1.00 95.62 94 LEU A CA 1
ATOM 746 C C . LEU A 1 94 ? -10.331 6.588 7.654 1.00 95.62 94 LEU A C 1
ATOM 748 O O . LEU A 1 94 ? -10.800 6.657 8.788 1.00 95.62 94 LEU A O 1
ATOM 752 N N . ALA A 1 95 ? -10.996 7.028 6.581 1.00 94.75 95 ALA A N 1
ATOM 753 C CA . ALA A 1 95 ? -12.351 7.574 6.667 1.00 94.75 95 ALA A CA 1
ATOM 754 C C . ALA A 1 95 ? -13.397 6.524 7.082 1.00 94.75 95 ALA A C 1
ATOM 756 O O . ALA A 1 95 ? -14.445 6.896 7.601 1.00 94.75 95 ALA A O 1
ATOM 757 N N . HIS A 1 96 ? -13.108 5.235 6.883 1.00 93.94 96 HIS A N 1
ATOM 758 C CA . HIS A 1 96 ? -13.979 4.116 7.257 1.00 93.94 96 HIS A CA 1
ATOM 759 C C . HIS A 1 96 ? -13.512 3.407 8.538 1.00 93.94 96 HIS A C 1
ATOM 761 O O . HIS A 1 96 ? -13.891 2.271 8.794 1.00 93.94 96 HIS A O 1
ATOM 767 N N . GLY A 1 97 ? -12.707 4.080 9.369 1.00 92.44 97 GLY A N 1
ATOM 768 C CA . GLY A 1 97 ? -12.385 3.600 10.713 1.00 92.44 97 GLY A CA 1
ATOM 769 C C . GLY A 1 97 ? -11.383 2.448 10.760 1.00 92.44 97 GLY A C 1
ATOM 770 O O . GLY A 1 97 ? -11.370 1.713 11.741 1.00 92.44 97 GLY A O 1
ATOM 771 N N . TYR A 1 98 ? -10.534 2.290 9.741 1.00 95.12 98 TYR A N 1
ATOM 772 C CA . TYR A 1 98 ? -9.503 1.255 9.723 1.00 95.12 98 TYR A CA 1
ATOM 773 C C . TYR A 1 98 ? -8.615 1.291 10.977 1.00 95.12 98 TYR A C 1
ATOM 775 O O . TYR A 1 98 ? -7.953 2.292 11.269 1.00 95.12 98 TYR A O 1
ATOM 783 N N . THR A 1 99 ? -8.581 0.167 11.695 1.00 93.62 99 THR A N 1
ATOM 784 C CA . THR A 1 99 ? -7.768 -0.043 12.906 1.00 93.62 99 THR A CA 1
ATOM 785 C C . THR A 1 99 ? -6.707 -1.132 12.730 1.00 93.62 99 THR A C 1
ATOM 787 O O . THR A 1 99 ? -6.182 -1.639 13.722 1.00 93.62 99 THR A O 1
ATOM 790 N N . GLY A 1 100 ? -6.470 -1.571 11.494 1.00 95.75 100 GLY A N 1
ATOM 791 C CA . GLY A 1 100 ? -5.453 -2.567 11.176 1.00 95.75 100 GLY A CA 1
ATOM 792 C C . GLY A 1 100 ? -4.044 -1.978 11.130 1.00 95.75 100 GLY A C 1
ATOM 793 O O . GLY A 1 100 ? -3.826 -0.795 11.409 1.00 95.75 100 GLY A O 1
ATOM 794 N N . ASP A 1 101 ? -3.088 -2.811 10.737 1.00 97.50 101 ASP A N 1
ATOM 795 C CA . ASP A 1 101 ? -1.687 -2.416 10.615 1.00 97.50 101 ASP A CA 1
ATOM 796 C C . ASP A 1 101 ? -1.413 -1.765 9.250 1.00 97.50 101 ASP A C 1
ATOM 798 O O . ASP A 1 101 ? -1.979 -2.154 8.227 1.00 97.50 101 ASP A O 1
ATOM 802 N N . LEU A 1 102 ? -0.555 -0.743 9.235 1.00 97.38 102 LEU A N 1
ATOM 803 C CA . LEU A 1 102 ? -0.087 -0.058 8.029 1.00 97.38 102 LEU A CA 1
ATOM 804 C C . LEU A 1 102 ? 1.437 -0.191 7.959 1.00 97.38 102 LEU A C 1
ATOM 806 O O . LEU A 1 102 ? 2.145 0.413 8.768 1.00 97.38 102 LEU A O 1
ATOM 810 N N . CYS A 1 103 ? 1.933 -0.960 6.996 1.00 97.75 103 CYS A N 1
ATOM 811 C CA . CYS A 1 103 ? 3.356 -1.151 6.738 1.00 97.75 103 CYS A CA 1
ATOM 812 C C . CYS A 1 103 ? 3.775 -0.336 5.513 1.00 97.75 103 CYS A C 1
ATOM 814 O O . CYS A 1 103 ? 3.030 -0.251 4.546 1.00 97.75 103 CYS A O 1
ATOM 816 N N . LEU A 1 104 ? 4.963 0.261 5.539 1.00 97.56 104 LEU A N 1
ATOM 817 C CA . LEU A 1 104 ? 5.584 0.818 4.340 1.00 97.56 104 LEU A CA 1
ATOM 818 C C . LEU A 1 104 ? 6.520 -0.226 3.751 1.00 97.56 104 LEU A C 1
ATOM 820 O O . LEU A 1 104 ? 7.512 -0.577 4.391 1.00 97.56 104 LEU A O 1
ATOM 824 N N . GLU A 1 105 ? 6.240 -0.659 2.529 1.00 97.38 105 GLU A N 1
ATOM 825 C CA . GLU A 1 105 ? 7.064 -1.638 1.830 1.00 97.38 105 GLU A CA 1
ATOM 826 C C . GLU A 1 105 ? 7.466 -1.092 0.459 1.00 97.38 105 GLU A C 1
ATOM 828 O O . GLU A 1 105 ? 6.646 -0.656 -0.342 1.00 97.38 105 GLU A O 1
ATOM 833 N N . MET A 1 106 ? 8.770 -1.006 0.201 1.00 96.44 106 MET A N 1
ATOM 834 C CA . MET A 1 106 ? 9.257 -0.440 -1.052 1.00 96.44 106 MET A CA 1
ATOM 835 C C . MET A 1 106 ? 10.641 -0.956 -1.423 1.00 96.44 106 MET A C 1
ATOM 837 O O . MET A 1 106 ? 11.524 -1.167 -0.584 1.00 96.44 106 MET A O 1
ATOM 841 N N . ASN A 1 107 ? 10.865 -1.076 -2.722 1.00 96.50 107 ASN A N 1
ATOM 842 C CA . ASN A 1 107 ? 12.147 -1.402 -3.299 1.00 96.50 107 ASN A CA 1
ATOM 843 C C . ASN A 1 107 ? 13.066 -0.173 -3.285 1.00 96.50 107 ASN A C 1
ATOM 845 O O . ASN A 1 107 ? 12.709 0.918 -3.724 1.00 96.50 107 ASN A O 1
ATOM 849 N N . THR A 1 108 ? 14.300 -0.359 -2.821 1.00 96.75 108 THR A N 1
ATOM 850 C CA . THR A 1 108 ? 15.311 0.710 -2.750 1.00 96.75 108 THR A CA 1
ATOM 851 C C . THR A 1 108 ? 16.551 0.417 -3.599 1.00 96.75 108 THR A C 1
ATOM 853 O O . THR A 1 108 ? 17.587 1.073 -3.461 1.00 96.75 108 THR A O 1
ATOM 856 N N . 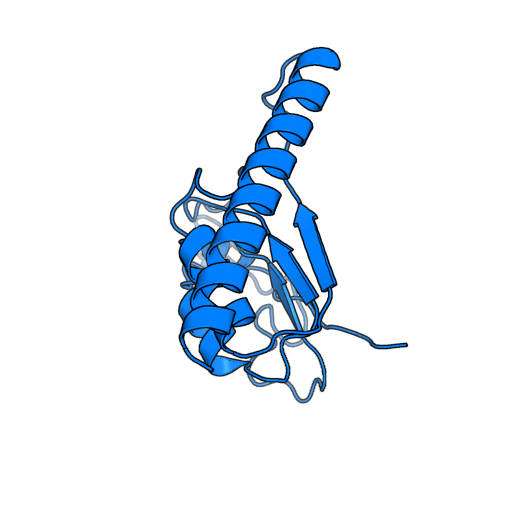ARG A 1 109 ? 16.479 -0.566 -4.508 1.00 93.69 109 ARG A N 1
ATOM 857 C CA . ARG A 1 109 ? 17.614 -0.992 -5.347 1.00 93.69 109 ARG A CA 1
ATOM 858 C C . ARG A 1 109 ? 18.141 0.117 -6.258 1.00 93.69 109 ARG A C 1
ATOM 860 O O . ARG A 1 109 ? 19.336 0.140 -6.538 1.00 93.69 109 ARG A O 1
ATOM 867 N N . SER A 1 110 ? 17.284 1.040 -6.692 1.00 91.56 110 SER A N 1
ATOM 868 C CA . SER A 1 110 ? 17.657 2.181 -7.542 1.00 91.56 110 SER A CA 1
ATOM 869 C C . SER A 1 110 ? 18.442 3.274 -6.806 1.00 91.56 110 SER A C 1
ATOM 871 O O . SER A 1 110 ? 18.991 4.163 -7.447 1.00 91.56 110 SER A O 1
ATOM 873 N N . ALA A 1 111 ? 18.546 3.210 -5.475 1.00 94.94 111 ALA A N 1
ATOM 874 C CA . ALA A 1 111 ? 19.118 4.284 -4.665 1.00 94.94 111 ALA A CA 1
ATOM 875 C C . ALA A 1 111 ? 20.638 4.481 -4.819 1.00 94.94 111 ALA A C 1
ATOM 877 O O . ALA A 1 111 ? 21.179 5.482 -4.348 1.00 94.94 111 ALA A O 1
ATOM 878 N N . GLY A 1 112 ? 21.353 3.499 -5.383 1.00 96.00 112 GLY A N 1
ATOM 879 C CA . GLY A 1 112 ? 22.794 3.556 -5.675 1.00 96.00 112 GLY A CA 1
ATOM 880 C C . GLY A 1 112 ? 23.743 3.609 -4.464 1.00 96.00 112 GLY A C 1
ATOM 881 O O . GLY A 1 112 ? 24.925 3.314 -4.601 1.00 96.00 112 GLY A O 1
ATOM 882 N N . SER A 1 113 ? 23.262 3.947 -3.265 1.00 97.81 113 SER A N 1
ATOM 883 C CA . SER A 1 113 ? 24.067 4.066 -2.044 1.00 97.81 113 SER A CA 1
ATOM 884 C C . SER A 1 113 ? 23.226 3.855 -0.784 1.00 97.81 113 SER A C 1
ATOM 886 O O . SER A 1 113 ? 21.998 3.923 -0.822 1.00 97.81 113 SER A O 1
ATOM 888 N N . ARG A 1 114 ? 23.880 3.628 0.362 1.00 97.75 114 ARG A N 1
ATOM 889 C CA . ARG A 1 114 ? 23.195 3.554 1.664 1.00 97.75 114 ARG A CA 1
ATOM 890 C C . ARG A 1 114 ? 22.472 4.860 2.008 1.00 97.75 114 ARG A C 1
ATOM 892 O O . ARG A 1 114 ? 21.301 4.809 2.361 1.00 97.75 114 ARG A O 1
ATOM 899 N N . ALA A 1 115 ? 23.145 5.999 1.851 1.00 98.12 115 ALA A N 1
ATOM 900 C CA . ALA A 1 115 ? 22.559 7.311 2.122 1.00 98.12 115 ALA A CA 1
ATOM 901 C C . ALA A 1 115 ? 21.346 7.596 1.218 1.00 98.12 115 ALA A C 1
ATOM 903 O O . ALA A 1 115 ? 20.347 8.140 1.680 1.00 98.12 115 ALA A O 1
ATOM 904 N N . GLY A 1 116 ? 21.398 7.166 -0.049 1.00 98.12 116 GLY A N 1
ATOM 905 C CA . GLY A 1 116 ? 20.256 7.233 -0.961 1.00 98.12 116 GLY A CA 1
ATOM 906 C C . GLY A 1 116 ? 19.074 6.385 -0.486 1.00 98.12 116 GLY A C 1
ATOM 907 O O . GLY A 1 116 ? 17.943 6.858 -0.507 1.00 98.12 116 GLY A O 1
ATOM 908 N N . ARG A 1 117 ? 19.321 5.156 -0.003 1.00 97.81 117 ARG A N 1
ATOM 909 C CA . ARG A 1 117 ? 18.255 4.301 0.555 1.00 97.81 117 ARG A CA 1
ATOM 910 C C . ARG A 1 117 ? 17.606 4.944 1.776 1.00 97.81 117 ARG A C 1
ATOM 912 O O . ARG A 1 117 ? 16.387 4.987 1.864 1.00 97.81 117 ARG A O 1
ATOM 919 N N . GLU A 1 118 ? 18.417 5.469 2.692 1.00 98.00 118 GLU A N 1
ATOM 920 C CA . GLU A 1 118 ? 17.927 6.163 3.888 1.00 98.00 118 GLU A CA 1
ATOM 921 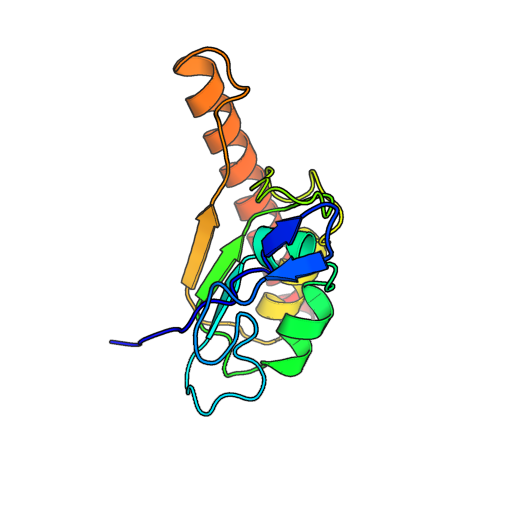C C . GLU A 1 118 ? 17.097 7.401 3.516 1.00 98.00 118 GLU A C 1
ATOM 923 O O . GLU A 1 118 ? 16.049 7.628 4.115 1.00 98.00 118 GLU A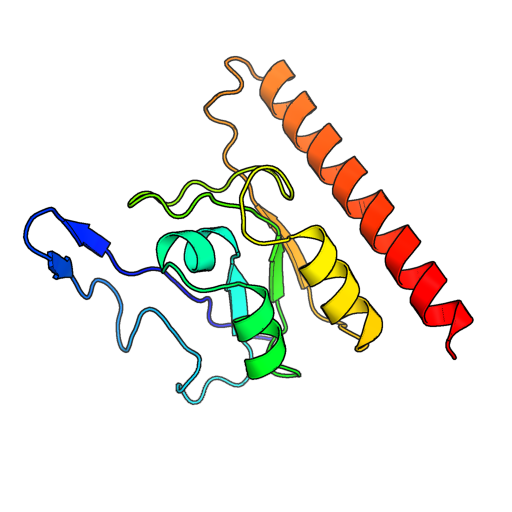 O 1
ATOM 928 N N . ARG A 1 119 ? 17.507 8.160 2.489 1.00 97.81 119 ARG A N 1
ATOM 929 C CA . ARG A 1 119 ? 16.734 9.296 1.964 1.00 97.81 119 ARG A CA 1
ATOM 930 C C . ARG A 1 119 ? 15.363 8.867 1.449 1.00 97.81 119 ARG A C 1
ATOM 932 O O . ARG A 1 119 ? 14.370 9.406 1.916 1.00 97.81 119 ARG A O 1
ATOM 939 N N . LEU A 1 120 ? 15.317 7.861 0.572 1.00 97.31 120 LEU A N 1
ATOM 940 C CA . LEU A 1 120 ? 14.060 7.346 0.016 1.00 97.31 120 LEU A CA 1
ATOM 941 C C . LEU A 1 120 ? 13.087 6.887 1.108 1.00 97.31 120 LEU A C 1
ATOM 943 O O . LEU A 1 120 ? 11.907 7.218 1.052 1.00 97.31 120 LEU A O 1
ATOM 947 N N . LEU A 1 121 ? 13.583 6.164 2.116 1.00 97.62 121 LEU A N 1
ATOM 948 C CA . LEU A 1 121 ? 12.754 5.685 3.225 1.00 97.62 121 LEU A CA 1
ATOM 949 C C . LEU A 1 121 ? 12.232 6.834 4.096 1.00 97.62 121 LEU A C 1
ATOM 951 O O . LEU A 1 121 ? 11.072 6.818 4.500 1.00 97.62 121 LEU A O 1
ATOM 955 N N . VAL A 1 122 ? 13.068 7.840 4.377 1.00 98.19 122 VAL A N 1
ATOM 956 C CA . VAL A 1 122 ? 12.647 9.037 5.122 1.00 98.19 122 VAL A CA 1
ATOM 957 C C . VAL A 1 122 ? 11.562 9.792 4.361 1.00 98.19 122 VAL A C 1
ATOM 959 O O . VAL A 1 122 ? 10.554 10.164 4.962 1.00 98.19 122 VAL A O 1
ATOM 962 N N . ASP A 1 123 ? 11.742 9.979 3.056 1.00 97.88 123 ASP A N 1
ATOM 963 C CA . ASP A 1 123 ? 10.810 10.735 2.224 1.00 97.88 123 ASP A CA 1
ATOM 964 C C . ASP A 1 123 ? 9.461 10.000 2.102 1.00 97.88 123 ASP A C 1
ATOM 966 O O . ASP A 1 123 ? 8.408 10.609 2.294 1.00 97.88 123 ASP A O 1
ATOM 970 N N . ALA A 1 124 ? 9.474 8.677 1.892 1.00 97.94 124 ALA A N 1
ATOM 971 C CA . ALA A 1 124 ? 8.260 7.855 1.858 1.00 97.94 124 ALA A CA 1
ATOM 972 C C . ALA A 1 124 ? 7.523 7.833 3.210 1.00 97.94 124 ALA A C 1
ATOM 974 O O . ALA A 1 124 ? 6.290 7.918 3.264 1.00 97.94 124 ALA A O 1
ATOM 975 N N . LEU A 1 125 ? 8.266 7.774 4.321 1.00 98.06 125 LEU A N 1
ATOM 976 C CA . LEU A 1 125 ? 7.693 7.822 5.664 1.00 98.06 125 LEU A CA 1
ATOM 977 C C . LEU A 1 125 ? 7.053 9.181 5.967 1.00 98.06 125 LEU A C 1
ATOM 979 O O . LEU A 1 125 ? 5.960 9.223 6.535 1.00 98.06 125 LEU A O 1
ATOM 983 N N . ALA A 1 126 ? 7.708 10.281 5.589 1.00 98.25 126 ALA A N 1
ATOM 984 C CA . ALA A 1 126 ? 7.160 11.627 5.735 1.00 98.25 126 ALA A CA 1
ATOM 985 C C . ALA A 1 126 ? 5.874 11.787 4.910 1.00 98.25 126 ALA A C 1
ATOM 987 O O . ALA A 1 126 ? 4.825 12.104 5.467 1.00 98.25 126 ALA A O 1
ATOM 988 N N . TRP A 1 127 ? 5.924 11.428 3.622 1.00 98.00 127 TRP A N 1
ATOM 989 C CA . TRP A 1 127 ? 4.775 11.462 2.709 1.00 98.00 127 TRP A CA 1
ATOM 990 C C . TRP A 1 127 ? 3.553 10.719 3.262 1.00 98.00 127 TRP A C 1
ATOM 992 O O . TRP A 1 127 ? 2.416 11.187 3.138 1.00 98.00 127 TRP A O 1
ATOM 1002 N N . THR A 1 128 ? 3.795 9.568 3.891 1.00 97.88 128 THR A N 1
ATOM 1003 C CA . THR A 1 128 ? 2.752 8.715 4.470 1.00 97.88 128 THR A CA 1
ATOM 1004 C C . THR A 1 128 ? 2.161 9.332 5.724 1.00 97.88 128 THR A C 1
ATOM 1006 O O . THR A 1 128 ? 0.940 9.414 5.853 1.00 97.88 128 THR A O 1
ATOM 1009 N N . ARG A 1 129 ? 3.009 9.816 6.638 1.00 97.62 129 ARG A N 1
ATOM 1010 C CA . ARG A 1 129 ? 2.561 10.478 7.870 1.00 97.62 129 ARG A CA 1
ATOM 1011 C C . ARG A 1 129 ? 1.714 11.708 7.575 1.00 97.62 129 ARG A C 1
ATOM 1013 O O . ARG A 1 129 ? 0.655 11.851 8.183 1.00 97.62 129 ARG A O 1
ATOM 1020 N N . ASP A 1 130 ? 2.126 12.527 6.612 1.00 97.81 130 ASP A N 1
ATOM 1021 C CA . ASP A 1 130 ? 1.388 13.726 6.209 1.00 97.81 130 ASP A CA 1
ATOM 1022 C C . ASP A 1 130 ? -0.023 13.375 5.718 1.00 97.81 130 ASP A C 1
ATOM 1024 O O . ASP A 1 130 ? -1.007 14.003 6.110 1.00 97.81 130 ASP A O 1
ATOM 1028 N N . ARG A 1 131 ? -0.156 12.315 4.913 1.00 96.94 131 ARG A N 1
ATOM 1029 C CA . ARG A 1 131 ? -1.458 11.852 4.404 1.00 96.94 131 ARG A CA 1
ATOM 1030 C C . ARG A 1 131 ? -2.331 11.209 5.462 1.00 96.94 131 ARG A C 1
ATOM 1032 O O . ARG A 1 131 ? -3.544 11.420 5.446 1.00 96.94 131 ARG A O 1
ATOM 1039 N N . VAL A 1 132 ? -1.740 10.456 6.386 1.00 95.81 132 VAL A N 1
ATOM 1040 C CA . VAL A 1 132 ? -2.468 9.913 7.538 1.00 95.81 132 VAL A CA 1
ATOM 1041 C C . VAL A 1 132 ? -3.011 11.056 8.397 1.00 95.81 132 VAL A C 1
ATOM 1043 O O . VAL A 1 132 ? -4.187 11.032 8.759 1.00 95.81 132 VAL A O 1
ATOM 1046 N N . ALA A 1 133 ? -2.194 12.074 8.685 1.00 95.75 133 ALA A N 1
ATOM 1047 C CA . ALA A 1 133 ? -2.611 13.249 9.448 1.00 95.75 133 ALA A CA 1
ATOM 1048 C C . ALA A 1 133 ? -3.744 14.006 8.737 1.00 95.75 133 ALA A C 1
ATOM 1050 O O . ALA A 1 133 ? -4.821 14.170 9.310 1.00 95.75 133 ALA A O 1
ATOM 1051 N N . ALA A 1 134 ? -3.554 14.353 7.461 1.00 94.44 134 ALA A N 1
ATOM 1052 C CA . ALA A 1 134 ? -4.560 15.049 6.661 1.00 94.44 134 ALA A CA 1
ATOM 1053 C C . ALA A 1 134 ? -5.887 14.272 6.576 1.00 94.44 134 ALA A C 1
ATOM 1055 O O . ALA A 1 134 ? -6.966 14.851 6.714 1.00 94.44 134 ALA A O 1
ATOM 1056 N N . SER A 1 135 ? -5.828 12.949 6.395 1.00 92.69 135 SER A N 1
ATOM 1057 C CA . SER A 1 135 ? -7.028 12.106 6.310 1.00 92.69 135 SER A CA 1
ATOM 1058 C C . SER A 1 135 ? -7.775 12.037 7.643 1.00 92.69 135 SER A C 1
ATOM 1060 O O . SER A 1 135 ? -9.003 12.128 7.666 1.00 92.69 135 SER A O 1
ATOM 1062 N N . ARG A 1 136 ? -7.052 11.943 8.767 1.00 88.81 136 ARG A N 1
ATOM 1063 C CA . ARG A 1 136 ? -7.650 11.962 10.111 1.00 88.81 136 ARG A CA 1
ATOM 1064 C C . ARG A 1 136 ? -8.313 13.302 10.426 1.00 88.81 136 ARG A C 1
ATOM 1066 O O . ARG A 1 136 ? -9.421 13.313 10.947 1.00 88.81 136 ARG A O 1
ATOM 1073 N N . GLU A 1 137 ? -7.702 14.423 10.051 1.00 89.94 137 GLU A N 1
ATOM 1074 C CA . GLU A 1 137 ? -8.318 15.750 10.202 1.00 89.94 137 GLU A CA 1
ATOM 1075 C C . GLU A 1 137 ? -9.612 15.902 9.392 1.00 89.94 137 GLU A C 1
ATOM 1077 O O . GLU A 1 137 ? -10.549 16.588 9.808 1.00 89.94 137 GLU A O 1
ATOM 1082 N N . VAL A 1 138 ? -9.677 15.302 8.201 1.00 86.25 138 VAL A N 1
ATOM 1083 C CA . VAL A 1 138 ? -10.907 15.275 7.398 1.00 86.25 138 VAL A CA 1
ATOM 1084 C C . VAL A 1 138 ? -11.975 14.408 8.064 1.00 86.25 138 VAL A C 1
ATOM 1086 O O . VAL A 1 138 ? -13.127 14.832 8.111 1.00 86.25 138 VAL A O 1
ATOM 1089 N N . ALA A 1 139 ? -11.609 13.242 8.603 1.00 80.06 139 ALA A N 1
ATOM 1090 C CA . ALA A 1 139 ? -12.541 12.35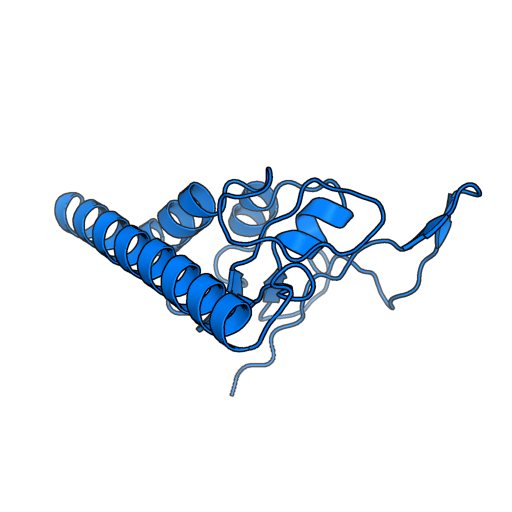7 9.299 1.00 80.06 139 ALA A CA 1
ATOM 1091 C C . ALA A 1 139 ? -13.148 13.029 10.546 1.00 80.06 139 ALA A C 1
ATOM 1093 O O . ALA A 1 139 ? -14.369 13.062 10.675 1.00 80.06 139 ALA A O 1
ATOM 1094 N N . THR A 1 140 ? -12.330 13.667 11.393 1.00 82.31 140 THR A N 1
ATOM 1095 C CA . THR A 1 140 ? -12.796 14.383 12.599 1.00 82.31 140 THR A CA 1
ATOM 1096 C C . THR A 1 140 ? -13.723 15.557 12.282 1.00 82.31 140 THR A C 1
ATOM 1098 O O . THR A 1 140 ? -14.622 15.863 13.052 1.00 82.31 140 THR A O 1
ATOM 1101 N N . ARG A 1 141 ? -13.539 16.243 11.147 1.00 82.00 141 ARG A N 1
ATOM 1102 C CA . ARG A 1 141 ? -14.436 17.342 10.737 1.00 82.00 141 ARG A CA 1
ATOM 1103 C C . ARG A 1 141 ? -15.808 16.868 10.251 1.00 82.00 141 ARG A C 1
ATOM 1105 O O . ARG A 1 141 ? -16.689 17.701 10.060 1.00 82.00 141 ARG A O 1
ATOM 1112 N N . ARG A 1 142 ? -15.964 15.573 9.968 1.00 73.12 142 ARG A N 1
ATOM 1113 C CA . ARG A 1 142 ? -17.198 14.975 9.436 1.00 73.12 142 ARG A CA 1
ATOM 1114 C C . ARG A 1 142 ? -18.030 14.246 10.498 1.00 73.12 142 ARG A C 1
ATOM 1116 O O . ARG A 1 142 ? -19.165 13.895 10.188 1.00 73.12 142 ARG A O 1
ATOM 1123 N N . SER A 1 143 ? -17.472 14.009 11.687 1.00 64.25 143 SER A N 1
ATOM 1124 C CA . SER A 1 143 ? -18.134 13.418 12.862 1.00 64.25 143 SER A CA 1
ATOM 1125 C C . SER A 1 143 ? -18.750 14.482 13.757 1.00 64.25 143 SER A C 1
ATOM 1127 O O . SER A 1 143 ? -19.879 14.259 14.238 1.00 64.25 143 SER A O 1
#

Foldseek 3Di:
DFDAAEQAAWQDDPVGTDQPDPPGSDCLVPPGQAHEYEALRCLLNVHASVVVCVSCPPNHQHYAQFHHQNDSDSARHQHPPYDNPSLVSLLVCVLSPHPHYYHHTGDQPVLPDPVSSVVSVVVSVVVSVVSNVVSNVVSVVVD

InterPro domains:
  IPR013022 Xylose isomerase-like, TIM barrel domain [PF01261] (2-130)
  IPR036237 Xylose isomerase-like superfamily [SSF51658] (1-124)
  IPR050312 IolE/XylA/MocC-like [PTHR12110] (1-117)

Secondary structure (DSSP, 8-state):
---EEEP---EEETTEEE--SSS-S-GGGS--SEEEEEHHHHHHHT--HHHHHHHHGGGEEEEEE-B----SS---BPTTSSSS-HHHHHHHHHHTT--SEEEE----GGG-SHHHHHHHHHHHHHHHHHHHHHHHHHHHTT-